Protein AF-A0A5K4EZT2-F1 (afdb_monomer)

Sequence (116 aa):
MQGLQAPSRGFCGLIKPGCSGNFHSDSFSTTSASIRQQLGNGLLKMELGEYSLTVLCELTNPNSTYEYSVRQFPSKIMPTFCTYKIQNNKVKLRLRKACGSEQWAGALAVKGLDQS

Structure (mmCIF, N/CA/C/O backbone):
data_AF-A0A5K4EZT2-F1
#
_entry.id   AF-A0A5K4EZT2-F1
#
loop_
_atom_site.group_PDB
_atom_site.id
_atom_site.type_symbol
_atom_site.label_atom_id
_atom_site.label_alt_id
_atom_site.label_comp_id
_atom_site.label_asym_id
_atom_site.label_entity_id
_atom_site.label_seq_id
_atom_site.pdbx_PDB_ins_code
_atom_site.Cartn_x
_atom_site.Cartn_y
_atom_site.Cartn_z
_atom_site.occupancy
_atom_site.B_iso_or_equiv
_atom_site.auth_seq_id
_atom_site.auth_comp_id
_atom_site.auth_asym_id
_atom_site.auth_atom_id
_atom_site.pdbx_PDB_model_num
ATOM 1 N N . MET A 1 1 ? -34.008 0.305 -6.916 1.00 38.09 1 MET A N 1
ATOM 2 C CA . MET A 1 1 ? -32.995 -0.662 -6.442 1.00 38.09 1 MET A CA 1
ATOM 3 C C . MET A 1 1 ? -32.530 -0.206 -5.067 1.00 38.09 1 MET A C 1
ATOM 5 O O . MET A 1 1 ? -31.967 0.876 -4.970 1.00 38.09 1 MET A O 1
ATOM 9 N N . GLN A 1 2 ? -32.869 -0.937 -4.003 1.00 36.47 2 GLN A N 1
ATOM 10 C CA . GLN A 1 2 ? -32.479 -0.584 -2.634 1.00 36.47 2 GLN A CA 1
ATOM 11 C C . GLN A 1 2 ? -30.993 -0.905 -2.446 1.00 36.47 2 GLN A C 1
ATOM 13 O O . GLN A 1 2 ? -30.599 -2.068 -2.455 1.00 36.47 2 GLN A O 1
ATOM 18 N N . GLY A 1 3 ? -30.161 0.133 -2.352 1.00 36.62 3 GLY A N 1
ATOM 19 C CA . GLY A 1 3 ? -28.744 -0.016 -2.037 1.00 36.62 3 GLY A CA 1
ATOM 20 C C . GLY A 1 3 ? -28.574 -0.501 -0.601 1.00 36.62 3 GLY A C 1
ATOM 21 O O . GLY A 1 3 ? -29.257 -0.016 0.299 1.00 36.62 3 GLY A O 1
ATOM 22 N N . LEU A 1 4 ? -27.670 -1.459 -0.399 1.00 31.81 4 LEU A N 1
ATOM 23 C CA . LEU A 1 4 ? -27.260 -1.970 0.908 1.00 31.81 4 LEU A CA 1
ATOM 24 C C . LEU A 1 4 ? -26.706 -0.820 1.761 1.00 31.81 4 LEU A C 1
ATOM 26 O O . LEU A 1 4 ? -25.530 -0.468 1.682 1.00 31.81 4 LEU A O 1
ATOM 30 N N . GLN A 1 5 ? -27.575 -0.201 2.554 1.00 31.14 5 GLN A N 1
ATOM 31 C CA . GLN A 1 5 ? -27.196 0.819 3.517 1.00 31.14 5 GLN A CA 1
ATOM 32 C C . GLN A 1 5 ? -26.800 0.112 4.813 1.00 31.14 5 GLN A C 1
ATOM 34 O O . GLN A 1 5 ? -27.627 -0.519 5.470 1.00 31.14 5 GLN A O 1
ATOM 39 N N . ALA A 1 6 ? -25.515 0.182 5.163 1.00 43.09 6 ALA A N 1
ATOM 40 C CA . ALA A 1 6 ? -25.029 -0.358 6.426 1.00 43.09 6 ALA A CA 1
ATOM 41 C C . ALA A 1 6 ? -25.714 0.365 7.608 1.00 43.09 6 ALA A C 1
ATOM 43 O O . ALA A 1 6 ? -25.903 1.585 7.546 1.00 43.09 6 ALA A O 1
ATOM 44 N N . PRO A 1 7 ? -26.103 -0.363 8.671 1.00 35.88 7 PRO A N 1
ATOM 45 C CA . PRO A 1 7 ? -26.959 0.154 9.731 1.00 35.88 7 PRO A CA 1
ATOM 46 C C 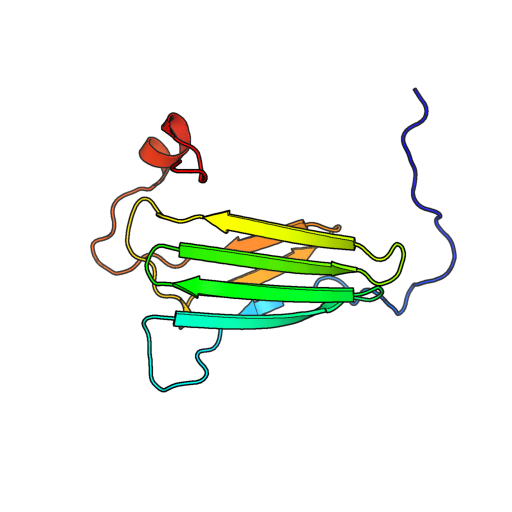. PRO A 1 7 ? -26.321 1.337 10.463 1.00 35.88 7 PRO A C 1
ATOM 48 O O . PRO A 1 7 ? -25.271 1.237 11.096 1.00 35.88 7 PRO A O 1
ATOM 51 N N . SER A 1 8 ? -27.009 2.474 10.406 1.00 43.28 8 SER A N 1
ATOM 52 C CA . SER A 1 8 ? -26.639 3.726 11.056 1.00 43.28 8 SER A CA 1
ATOM 53 C C . SER A 1 8 ? -27.064 3.744 12.528 1.00 43.28 8 SER A C 1
ATOM 55 O O . SER A 1 8 ? -27.852 4.600 12.920 1.00 43.28 8 SER A O 1
ATOM 57 N N . ARG A 1 9 ? -26.600 2.796 13.353 1.00 37.59 9 ARG A N 1
ATOM 58 C CA . ARG A 1 9 ? -26.720 2.869 14.825 1.00 37.59 9 ARG A CA 1
ATOM 59 C C . ARG A 1 9 ? -25.554 2.134 15.502 1.00 37.59 9 ARG A C 1
ATOM 61 O O . ARG A 1 9 ? -25.496 0.913 15.458 1.00 37.59 9 ARG A O 1
ATOM 68 N N . GLY A 1 10 ? -24.664 2.874 16.173 1.00 34.34 10 GLY A N 1
ATOM 69 C CA . GLY A 1 10 ? -24.054 2.380 17.419 1.00 34.34 10 GLY A CA 1
ATOM 70 C C . GLY A 1 10 ? -22.531 2.256 17.556 1.00 34.34 10 GLY A C 1
ATOM 71 O O . GLY A 1 10 ? -22.090 2.048 18.678 1.00 34.34 10 GLY A O 1
ATOM 72 N N . PHE A 1 11 ? -21.702 2.434 16.520 1.00 35.97 11 PHE A N 1
ATOM 73 C CA . PHE A 1 11 ? -20.238 2.266 16.657 1.00 35.97 11 PHE A CA 1
ATOM 74 C C . PHE A 1 11 ? -19.421 3.539 16.393 1.00 35.97 11 PHE A C 1
ATOM 76 O O . PHE A 1 11 ? -18.394 3.500 15.718 1.00 35.97 11 PHE A O 1
ATOM 83 N N . CYS A 1 12 ? -19.814 4.662 17.006 1.00 37.97 12 CYS A N 1
ATOM 84 C CA . CYS A 1 12 ? -19.018 5.904 17.025 1.00 37.97 12 CYS A CA 1
ATOM 85 C C . CYS A 1 12 ? -17.617 5.767 17.674 1.00 37.97 12 CYS A C 1
ATOM 87 O O . CYS A 1 12 ? -16.888 6.750 17.734 1.00 37.97 12 CYS A O 1
ATOM 89 N N . GLY A 1 13 ? -17.217 4.579 18.146 1.00 36.94 13 GLY A N 1
ATOM 90 C CA . GLY A 1 13 ? -15.905 4.335 18.758 1.00 36.94 13 GLY A CA 1
ATOM 91 C C . GLY A 1 13 ? -14.993 3.323 18.051 1.00 36.94 13 GLY A C 1
ATOM 92 O O . GLY A 1 13 ? -13.812 3.281 18.381 1.00 36.94 13 GLY A O 1
ATOM 93 N N . LEU A 1 14 ? -15.477 2.510 17.098 1.00 40.91 14 LEU A N 1
ATOM 94 C CA . LEU A 1 14 ? -14.667 1.399 16.549 1.00 40.91 14 LEU A CA 1
ATOM 95 C C . LEU A 1 14 ? -13.892 1.732 15.272 1.00 40.91 14 LEU A C 1
ATOM 97 O O . LEU A 1 14 ? -12.960 1.014 14.917 1.00 40.91 14 LEU A O 1
ATOM 101 N N . ILE A 1 15 ? -14.229 2.824 14.592 1.00 43.81 15 ILE A N 1
ATOM 102 C CA . ILE A 1 15 ? -13.480 3.293 13.428 1.00 43.81 15 ILE A CA 1
ATOM 103 C C . ILE A 1 15 ? -13.046 4.716 13.749 1.00 43.81 15 ILE A C 1
ATOM 105 O O . ILE A 1 15 ? -13.797 5.664 13.525 1.00 43.81 15 ILE A O 1
ATOM 109 N N . LYS A 1 16 ? -11.846 4.873 14.326 1.00 50.31 16 LYS A N 1
ATOM 110 C CA . LYS A 1 16 ? -11.208 6.194 14.447 1.00 50.31 16 LYS A CA 1
ATOM 111 C C . LYS A 1 16 ? -11.320 6.902 13.087 1.00 50.31 16 LYS A C 1
ATOM 113 O O . LYS A 1 16 ? -11.113 6.229 12.073 1.00 50.31 16 LYS A O 1
ATOM 118 N N . PRO A 1 17 ? -11.665 8.203 13.033 1.00 53.06 17 PRO A N 1
ATOM 119 C CA . PRO A 1 17 ? -11.827 8.934 11.780 1.00 53.06 17 PRO A CA 1
ATOM 120 C C . PRO A 1 17 ? -10.534 8.843 10.968 1.00 53.06 17 PRO A C 1
ATOM 122 O O . PRO A 1 17 ? -9.572 9.537 11.249 1.00 53.06 17 PRO A O 1
ATOM 125 N N . GLY A 1 18 ? -10.531 7.920 10.008 1.00 63.88 18 GLY A N 1
ATOM 126 C CA . GLY A 1 18 ? -9.424 7.517 9.150 1.00 63.88 18 GLY A CA 1
ATOM 127 C C . GLY A 1 18 ? -8.041 7.347 9.796 1.00 63.88 18 GLY A C 1
ATOM 128 O O . GLY A 1 18 ? -7.359 8.314 10.110 1.00 63.88 18 GLY A O 1
ATOM 129 N N . CYS A 1 19 ? -7.551 6.111 9.883 1.00 80.75 19 CYS A N 1
ATOM 130 C CA . CYS A 1 19 ? -6.160 5.846 10.258 1.00 80.75 19 CYS A CA 1
ATOM 131 C C . CYS A 1 19 ? -5.216 6.178 9.094 1.00 80.75 19 CYS A C 1
ATOM 133 O O . CYS A 1 19 ? -5.471 5.782 7.957 1.00 80.75 19 CYS A O 1
ATOM 135 N N . SER A 1 20 ? -4.112 6.866 9.364 1.00 88.69 20 SER A N 1
ATOM 136 C CA . SER A 1 20 ? -3.033 7.077 8.398 1.00 88.69 20 SER A CA 1
ATOM 137 C C . SER A 1 20 ? -1.682 6.942 9.072 1.00 88.69 20 SER A C 1
ATOM 139 O O . SER A 1 20 ? -1.552 7.263 10.251 1.00 88.69 20 SER A O 1
ATOM 141 N N . GLY A 1 21 ? -0.679 6.532 8.311 1.00 91.88 21 GLY A N 1
ATOM 142 C CA . GLY A 1 21 ? 0.675 6.401 8.819 1.00 91.88 21 GLY A CA 1
ATOM 143 C C . GLY A 1 21 ? 1.681 6.133 7.717 1.00 91.88 21 GLY A C 1
ATOM 144 O O . GLY A 1 21 ? 1.348 6.108 6.525 1.00 91.88 21 GLY A O 1
ATOM 145 N N . ASN A 1 22 ? 2.915 5.926 8.147 1.00 92.94 22 ASN A N 1
ATOM 146 C CA . ASN A 1 22 ? 4.028 5.609 7.274 1.00 92.94 22 ASN A CA 1
ATOM 147 C C . ASN A 1 22 ? 4.250 4.099 7.272 1.00 92.94 22 ASN A C 1
ATOM 149 O O . ASN A 1 22 ? 3.864 3.400 8.210 1.00 92.94 22 ASN A O 1
ATOM 153 N N . PHE A 1 23 ? 4.859 3.608 6.203 1.00 92.69 23 PHE A N 1
ATOM 154 C CA . PHE A 1 23 ? 5.412 2.265 6.196 1.00 92.69 23 PHE A CA 1
ATOM 155 C C . PHE A 1 23 ? 6.740 2.255 6.949 1.00 92.69 23 PHE A C 1
ATOM 157 O O . PHE A 1 23 ? 7.553 3.169 6.800 1.00 92.69 23 PHE A O 1
ATOM 164 N N . HIS A 1 24 ? 6.952 1.221 7.756 1.00 90.25 24 HIS A N 1
ATOM 165 C CA . HIS A 1 24 ? 8.155 1.068 8.565 1.00 90.25 24 HIS A CA 1
ATOM 166 C C . HIS A 1 24 ? 8.863 -0.228 8.184 1.00 90.25 24 HIS A C 1
ATOM 168 O O . HIS A 1 24 ? 8.218 -1.211 7.838 1.00 90.25 24 HIS A O 1
ATOM 174 N N . SER A 1 25 ? 10.190 -0.216 8.204 1.00 87.38 25 SER A N 1
ATOM 175 C CA . SER A 1 25 ? 10.978 -1.432 8.021 1.00 87.38 25 SER A CA 1
ATOM 176 C C . SER A 1 25 ? 11.392 -1.958 9.387 1.00 87.38 25 SER A C 1
ATOM 178 O O . SER A 1 25 ? 11.850 -1.182 10.226 1.00 87.38 25 SER A O 1
ATOM 180 N N . ASP A 1 26 ? 11.229 -3.261 9.604 1.00 77.38 26 ASP A N 1
ATOM 181 C CA . ASP A 1 26 ? 11.622 -3.925 10.854 1.00 77.38 26 ASP A CA 1
ATOM 182 C C . ASP A 1 26 ? 13.144 -4.105 10.953 1.00 77.38 26 ASP A C 1
ATOM 184 O O . ASP A 1 26 ? 13.702 -4.306 12.028 1.00 77.38 26 ASP A O 1
ATOM 188 N N . SER A 1 27 ? 13.833 -4.030 9.816 1.00 73.00 27 SER A N 1
ATOM 189 C CA . SER A 1 27 ? 15.288 -4.087 9.714 1.00 73.00 27 SER A CA 1
ATOM 190 C C . SER A 1 27 ? 15.801 -2.749 9.189 1.00 73.00 27 SER A C 1
ATOM 192 O O . SER A 1 27 ? 15.068 -2.017 8.534 1.00 73.00 27 SER A O 1
ATOM 194 N N . PHE A 1 28 ? 17.091 -2.447 9.338 1.00 73.25 28 PHE A N 1
ATOM 195 C CA . PHE A 1 28 ? 17.738 -1.313 8.644 1.00 73.25 28 PHE A CA 1
ATOM 196 C C . PHE A 1 28 ? 17.669 -1.404 7.095 1.00 73.25 28 PHE A C 1
ATOM 198 O O . PHE A 1 28 ? 18.311 -0.631 6.387 1.00 73.25 28 PHE A O 1
ATOM 205 N N . SER A 1 29 ? 16.900 -2.358 6.563 1.00 78.44 29 SER A N 1
ATOM 206 C CA . SER A 1 29 ? 16.545 -2.505 5.165 1.00 78.44 29 SER A CA 1
ATOM 207 C C . SER A 1 29 ? 15.670 -1.347 4.699 1.00 78.44 29 SER A C 1
ATOM 209 O O . SER A 1 29 ? 14.650 -1.020 5.303 1.00 78.44 29 SER A O 1
ATOM 211 N N . THR A 1 30 ? 16.041 -0.768 3.567 1.00 80.88 30 THR A N 1
ATOM 212 C CA . THR A 1 30 ? 15.233 0.212 2.835 1.00 80.88 30 THR A CA 1
ATOM 213 C C . THR A 1 30 ? 14.459 -0.421 1.677 1.00 80.88 30 THR A C 1
ATOM 215 O O . THR A 1 30 ? 13.722 0.287 0.992 1.00 80.88 30 THR A O 1
ATOM 218 N N . THR A 1 31 ? 14.614 -1.732 1.453 1.00 90.12 31 THR A N 1
ATOM 219 C CA . THR A 1 31 ? 14.050 -2.457 0.300 1.00 90.12 31 THR A CA 1
ATOM 220 C C . THR A 1 31 ? 12.661 -3.029 0.565 1.00 90.12 31 THR A C 1
ATOM 222 O O . THR A 1 31 ? 11.947 -3.382 -0.375 1.00 90.12 31 THR A O 1
ATOM 225 N N . SER A 1 32 ? 12.259 -3.097 1.831 1.00 93.50 32 SER A N 1
ATOM 226 C CA . SER A 1 32 ? 10.927 -3.512 2.245 1.00 93.50 32 SER A CA 1
ATOM 227 C C . SER A 1 32 ? 10.430 -2.657 3.401 1.00 93.50 32 SER A C 1
ATOM 229 O O . SER A 1 32 ? 11.212 -2.059 4.141 1.00 93.50 32 SER A O 1
ATOM 231 N N . ALA A 1 33 ? 9.114 -2.546 3.523 1.00 94.94 33 ALA A N 1
ATOM 232 C CA . ALA A 1 33 ? 8.474 -1.916 4.663 1.00 94.94 33 ALA A CA 1
ATOM 233 C C . ALA A 1 33 ? 7.056 -2.463 4.820 1.00 94.94 33 ALA A C 1
ATOM 235 O O . ALA A 1 33 ? 6.383 -2.752 3.832 1.00 94.94 33 ALA A O 1
ATOM 236 N N . SER A 1 34 ? 6.580 -2.574 6.051 1.00 94.69 34 SER A N 1
ATOM 237 C CA . SER A 1 34 ? 5.269 -3.120 6.360 1.00 94.69 34 SER A CA 1
ATOM 238 C C . SER A 1 34 ? 4.487 -2.203 7.297 1.00 94.69 34 SER A C 1
ATOM 240 O O . SER A 1 34 ? 5.021 -1.276 7.916 1.00 94.69 34 SER A O 1
ATOM 242 N N . ILE A 1 35 ? 3.179 -2.434 7.356 1.00 93.50 35 ILE A N 1
ATOM 243 C CA . ILE A 1 35 ? 2.297 -1.878 8.378 1.00 93.50 35 ILE A CA 1
ATOM 244 C C . ILE A 1 35 ? 1.333 -2.954 8.847 1.00 93.50 35 ILE A C 1
ATOM 246 O O . ILE A 1 35 ? 0.904 -3.829 8.090 1.00 93.50 35 ILE A O 1
ATOM 250 N N . ARG A 1 36 ? 0.914 -2.809 10.100 1.00 92.75 36 ARG A N 1
ATOM 251 C CA . ARG A 1 36 ? -0.154 -3.590 10.705 1.00 92.75 36 ARG A CA 1
ATOM 252 C C . ARG A 1 36 ? -1.142 -2.634 11.359 1.00 92.75 36 ARG A C 1
ATOM 254 O O . ARG A 1 36 ? -0.795 -1.935 12.304 1.00 92.75 36 ARG A O 1
ATOM 261 N N . GLN A 1 37 ? -2.372 -2.606 10.860 1.00 90.56 37 GLN A N 1
ATOM 262 C CA . GLN A 1 37 ? -3.421 -1.716 11.340 1.00 90.56 37 GLN A CA 1
ATOM 263 C C . GLN A 1 37 ? -4.610 -2.517 11.860 1.00 90.56 37 GLN A C 1
ATOM 265 O O . GLN A 1 37 ? -5.280 -3.226 11.111 1.00 90.56 37 GLN A O 1
ATOM 270 N N . GLN A 1 38 ? -4.905 -2.352 13.149 1.00 89.56 38 GLN A N 1
ATOM 271 C CA . GLN A 1 38 ? -6.104 -2.914 13.755 1.00 89.56 38 GLN A CA 1
ATOM 272 C C . GLN A 1 38 ? -7.345 -2.211 13.195 1.00 89.56 38 GLN A C 1
ATOM 274 O O . GLN A 1 38 ? -7.423 -0.978 13.204 1.00 89.56 38 GLN A O 1
ATOM 279 N N . LEU A 1 39 ? -8.304 -2.998 12.719 1.00 86.38 39 LEU A N 1
ATOM 280 C CA . LEU A 1 39 ? -9.628 -2.546 12.309 1.00 86.38 39 LEU A CA 1
ATOM 281 C C . LEU A 1 39 ? -10.638 -2.872 13.416 1.00 86.38 39 LEU A C 1
ATOM 283 O O . LEU A 1 39 ? -10.407 -3.757 14.241 1.00 86.38 39 LEU A O 1
ATOM 287 N N . GLY A 1 40 ? -11.786 -2.193 13.417 1.00 85.00 40 GLY A N 1
ATOM 288 C CA . GLY A 1 40 ? -12.851 -2.456 14.394 1.00 85.00 40 GLY A CA 1
ATOM 289 C C . GLY A 1 40 ? -13.392 -3.893 14.355 1.00 85.00 40 GLY A C 1
ATOM 290 O O . GLY A 1 40 ? -13.906 -4.376 15.357 1.00 85.00 40 GLY A O 1
ATOM 291 N N . ASN A 1 41 ? -13.251 -4.583 13.221 1.00 88.19 41 ASN A N 1
ATOM 292 C CA . ASN A 1 41 ? -13.719 -5.951 12.988 1.00 88.19 41 ASN A CA 1
ATOM 293 C C . ASN A 1 41 ? -12.631 -6.864 12.394 1.00 88.19 41 ASN A C 1
ATOM 295 O O . ASN A 1 41 ? -12.961 -7.820 11.693 1.00 88.19 41 ASN A O 1
ATOM 299 N N . GLY A 1 42 ? -11.348 -6.555 12.600 1.00 90.88 42 GLY A N 1
ATOM 300 C CA . GLY A 1 42 ? -10.289 -7.318 11.952 1.00 90.88 42 GLY A CA 1
ATOM 301 C C . GLY A 1 42 ? -8.912 -6.674 11.981 1.00 90.88 42 GLY A C 1
ATOM 302 O O . GLY A 1 42 ? -8.602 -5.830 12.823 1.00 90.88 42 GLY A O 1
ATOM 303 N N . LEU A 1 43 ? -8.087 -7.073 11.024 1.00 92.44 43 LEU A N 1
ATOM 304 C CA . LEU A 1 43 ? -6.700 -6.675 10.901 1.00 92.44 43 LEU A CA 1
ATOM 305 C C . LEU A 1 43 ? -6.344 -6.445 9.437 1.00 92.44 43 LEU A C 1
ATOM 307 O O . LEU A 1 43 ? -6.579 -7.302 8.594 1.00 92.44 43 LEU A O 1
ATOM 311 N N . LEU A 1 44 ? -5.721 -5.306 9.155 1.00 93.25 44 LEU A N 1
ATOM 312 C CA . LEU A 1 44 ? -5.105 -5.028 7.867 1.00 93.25 44 LEU A CA 1
ATOM 313 C C . LEU A 1 44 ? -3.587 -5.120 8.010 1.00 93.25 44 LEU A C 1
ATOM 315 O O . LEU A 1 44 ? -2.996 -4.434 8.846 1.00 93.25 44 LEU A O 1
ATOM 319 N N . LYS A 1 45 ? -2.950 -5.925 7.169 1.00 94.88 45 LYS A N 1
ATOM 320 C CA . LYS A 1 45 ? -1.501 -5.963 6.988 1.00 94.88 45 LYS A CA 1
ATOM 321 C C . LYS A 1 45 ? -1.187 -5.538 5.566 1.00 94.88 45 LYS A C 1
ATOM 323 O O . LYS A 1 45 ? -1.882 -5.933 4.632 1.00 94.88 45 LYS A O 1
ATOM 328 N N . MET A 1 46 ? -0.155 -4.726 5.404 1.00 95.31 46 MET A N 1
ATOM 329 C CA . MET A 1 46 ? 0.370 -4.408 4.084 1.00 95.31 46 MET A CA 1
ATOM 330 C C . MET A 1 46 ? 1.878 -4.487 4.111 1.00 95.31 46 MET A C 1
ATOM 332 O O . MET A 1 46 ? 2.501 -4.007 5.055 1.00 95.31 46 MET A O 1
ATOM 336 N N . GLU A 1 47 ? 2.443 -5.045 3.057 1.00 95.56 47 GLU A N 1
ATOM 337 C CA . GLU A 1 47 ? 3.876 -5.159 2.855 1.00 95.56 47 GLU A CA 1
ATOM 338 C C . GLU A 1 47 ? 4.222 -4.573 1.494 1.00 95.56 47 GLU A C 1
ATOM 340 O O . GLU A 1 47 ? 3.603 -4.898 0.484 1.00 95.56 47 GLU A O 1
ATOM 345 N N . LEU A 1 48 ? 5.190 -3.668 1.483 1.00 95.38 48 LEU A N 1
ATOM 346 C CA . LEU A 1 48 ? 5.754 -3.076 0.286 1.00 95.38 48 LEU A CA 1
ATOM 347 C C . LEU A 1 48 ? 7.158 -3.619 0.086 1.00 95.38 48 LEU A C 1
ATOM 349 O O . LEU A 1 48 ? 8.001 -3.495 0.972 1.00 95.38 48 LEU A O 1
ATOM 353 N N . GLY A 1 49 ? 7.411 -4.132 -1.111 1.00 94.88 49 GLY A N 1
ATOM 354 C CA . GLY A 1 49 ? 8.749 -4.262 -1.662 1.00 94.88 49 GLY A CA 1
ATOM 355 C C . GLY A 1 49 ? 9.054 -3.105 -2.610 1.00 94.88 49 GLY A C 1
ATOM 356 O O . GLY A 1 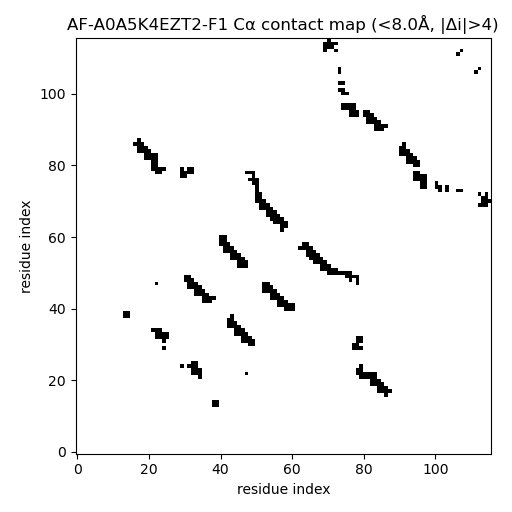49 ? 8.197 -2.285 -2.941 1.00 94.88 49 GLY A O 1
ATOM 357 N N . GLU A 1 50 ? 10.283 -3.056 -3.112 1.00 93.56 50 GLU A N 1
ATOM 358 C CA . GLU A 1 50 ? 10.712 -2.045 -4.087 1.00 93.56 50 GLU A CA 1
ATOM 359 C C . GLU A 1 50 ? 9.879 -2.037 -5.380 1.00 93.56 50 GLU A C 1
ATOM 361 O O . GLU A 1 50 ? 9.799 -1.009 -6.049 1.00 93.56 50 GLU A O 1
ATOM 366 N N . TYR A 1 51 ? 9.241 -3.158 -5.720 1.00 92.62 51 TYR A N 1
ATOM 367 C CA . TYR A 1 51 ? 8.417 -3.320 -6.921 1.00 92.62 51 TYR A CA 1
ATOM 368 C C . TYR A 1 51 ? 7.074 -3.995 -6.646 1.00 92.62 51 TYR A C 1
ATOM 370 O O . TYR A 1 51 ? 6.338 -4.267 -7.586 1.00 92.62 51 TYR A O 1
ATOM 378 N N . SER A 1 52 ? 6.740 -4.277 -5.392 1.00 93.94 52 SER A N 1
ATOM 379 C CA . SER A 1 52 ? 5.588 -5.108 -5.064 1.00 93.94 52 SER A CA 1
ATOM 380 C C . SER A 1 52 ? 4.795 -4.555 -3.892 1.00 93.94 52 SER A C 1
ATOM 382 O O . SER A 1 52 ? 5.290 -3.776 -3.076 1.00 93.94 52 SER A O 1
ATOM 384 N N . LEU A 1 53 ? 3.540 -4.978 -3.821 1.00 94.44 53 LEU A N 1
ATOM 385 C CA . LEU A 1 53 ? 2.646 -4.742 -2.701 1.00 94.44 53 LEU A CA 1
ATOM 386 C C . LEU A 1 53 ? 1.894 -6.029 -2.415 1.00 94.44 53 LEU A C 1
ATOM 388 O O . LEU A 1 53 ? 1.313 -6.595 -3.331 1.00 94.44 53 LEU A O 1
ATOM 392 N N . THR A 1 54 ? 1.818 -6.400 -1.147 1.00 94.94 54 THR A N 1
ATOM 393 C CA . THR A 1 54 ? 0.910 -7.428 -0.646 1.00 94.94 54 THR A CA 1
ATOM 394 C C . THR A 1 54 ? -0.003 -6.790 0.389 1.00 94.94 54 THR A C 1
ATOM 396 O O . THR A 1 54 ? 0.454 -6.079 1.283 1.00 94.94 54 THR A O 1
ATOM 399 N N . VAL A 1 55 ? -1.304 -7.023 0.271 1.00 94.38 55 VAL A N 1
ATOM 400 C CA . VAL A 1 55 ? -2.335 -6.562 1.199 1.00 94.38 55 VAL A CA 1
ATOM 401 C C . VAL A 1 55 ? -3.082 -7.780 1.706 1.00 94.38 55 VAL A C 1
ATOM 403 O O . VAL A 1 55 ? -3.639 -8.533 0.916 1.00 94.38 55 VAL A O 1
ATOM 406 N N . LEU A 1 56 ? -3.141 -7.931 3.024 1.00 95.25 56 LEU A N 1
ATOM 407 C CA . LEU A 1 56 ? -3.925 -8.957 3.696 1.00 95.25 56 LEU A CA 1
ATOM 408 C C . LEU A 1 56 ? -4.920 -8.286 4.642 1.00 95.25 56 LEU A C 1
ATOM 410 O O . LEU A 1 56 ? -4.530 -7.502 5.507 1.00 95.25 56 LEU A O 1
ATOM 414 N N . CYS A 1 57 ? -6.201 -8.596 4.496 1.00 93.69 57 CYS A N 1
ATOM 415 C CA . CYS A 1 57 ? -7.265 -8.112 5.366 1.00 93.69 57 CYS A CA 1
ATOM 416 C C . CYS A 1 57 ? -8.000 -9.303 5.981 1.00 93.69 57 CYS A C 1
ATOM 418 O O . CYS A 1 57 ? -8.702 -10.030 5.284 1.00 93.69 57 CYS A O 1
ATOM 420 N N . GLU A 1 58 ? -7.835 -9.492 7.284 1.00 93.81 58 GLU A N 1
ATOM 421 C CA . GLU A 1 58 ? -8.451 -10.565 8.065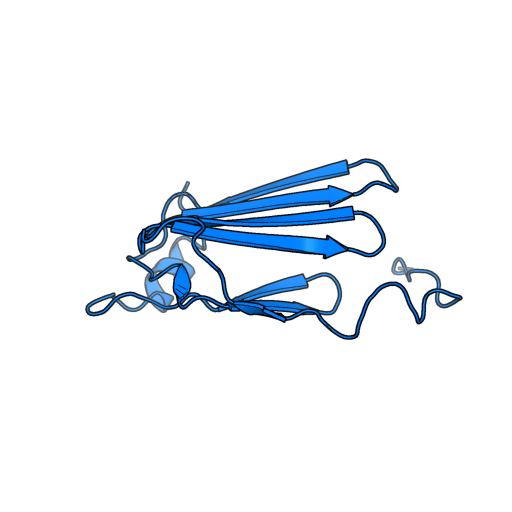 1.00 93.81 58 GLU A CA 1
ATOM 422 C C . GLU A 1 58 ? -9.620 -9.971 8.856 1.00 93.81 58 GLU A C 1
ATOM 424 O O . GLU A 1 58 ? -9.408 -9.191 9.783 1.00 93.81 58 GLU A O 1
ATOM 429 N N . LEU A 1 59 ? -10.856 -10.303 8.491 1.00 93.12 59 LEU A N 1
ATOM 430 C CA . LEU A 1 59 ? -12.068 -9.883 9.194 1.00 93.12 59 LEU A CA 1
ATOM 431 C C . LEU A 1 59 ? -12.559 -11.005 10.105 1.00 93.12 59 LEU A C 1
ATOM 433 O O . LEU A 1 59 ? -12.491 -12.170 9.736 1.00 93.12 59 LEU A O 1
ATOM 437 N N . THR A 1 60 ? -13.077 -10.661 11.284 1.00 90.69 60 THR A N 1
ATOM 438 C CA . THR A 1 60 ? -13.57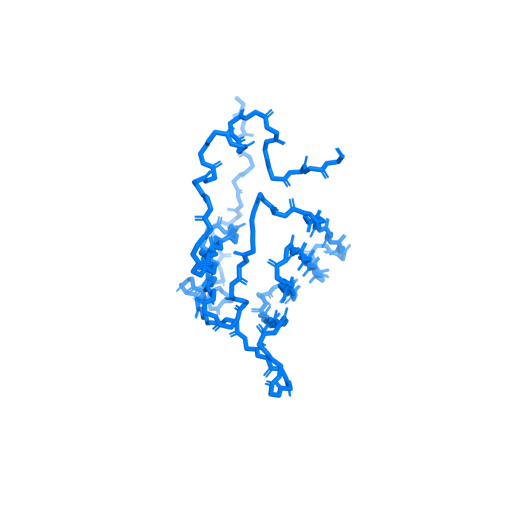8 -11.631 12.273 1.00 90.69 60 THR A CA 1
ATOM 439 C C . THR A 1 60 ? -15.101 -11.766 12.278 1.00 90.69 60 THR A C 1
ATOM 441 O O . THR A 1 60 ? -15.626 -12.703 12.877 1.00 90.69 60 THR A O 1
ATOM 444 N N . ASN A 1 61 ? -15.828 -10.861 11.612 1.00 85.88 61 ASN A N 1
ATOM 445 C CA . ASN A 1 61 ? -17.289 -10.905 11.511 1.00 85.88 61 ASN A CA 1
ATOM 446 C C . ASN A 1 61 ? -17.806 -10.256 10.199 1.00 85.88 61 ASN A C 1
ATOM 448 O O . ASN A 1 61 ? -17.899 -9.024 10.141 1.00 85.88 61 ASN A O 1
ATOM 452 N N . PRO A 1 62 ? -18.142 -11.046 9.155 1.00 87.56 62 PRO A N 1
ATOM 453 C CA . PRO A 1 62 ? -17.926 -12.494 9.061 1.00 87.56 62 PRO A CA 1
ATOM 454 C C . PRO A 1 62 ? -16.431 -12.833 9.055 1.00 87.56 62 PRO A C 1
ATOM 456 O O . PRO A 1 62 ? -15.605 -11.985 8.712 1.00 87.56 62 PRO A O 1
ATOM 459 N N . ASN A 1 63 ? -16.084 -14.066 9.436 1.00 92.44 63 ASN A N 1
ATOM 460 C CA . ASN A 1 63 ? -14.708 -14.533 9.313 1.00 92.44 63 ASN A CA 1
ATOM 461 C C . ASN A 1 63 ? -14.346 -14.620 7.826 1.00 92.44 63 ASN A C 1
ATOM 463 O O . ASN A 1 63 ? -14.947 -15.396 7.080 1.00 92.44 63 ASN A O 1
ATOM 467 N N . SER A 1 64 ? -13.443 -13.766 7.363 1.00 93.44 64 SER A N 1
ATOM 468 C CA . SER A 1 64 ? -13.069 -13.688 5.953 1.00 93.44 64 SER A CA 1
ATOM 469 C C . SER A 1 64 ? -11.676 -13.109 5.814 1.00 93.44 64 SER A C 1
ATOM 471 O O . SER A 1 64 ? -11.377 -12.067 6.393 1.00 93.44 64 SER A O 1
ATOM 473 N N . THR A 1 65 ? -10.859 -13.746 4.986 1.00 94.44 65 THR A N 1
ATOM 474 C CA . THR A 1 65 ? -9.522 -13.265 4.653 1.00 94.44 65 THR A CA 1
ATOM 475 C C . THR A 1 65 ? -9.500 -12.835 3.198 1.00 94.44 65 THR A C 1
ATOM 477 O O . THR A 1 65 ? -9.845 -13.611 2.310 1.00 94.44 65 THR A O 1
ATOM 480 N N . TYR A 1 66 ? -9.098 -11.592 2.964 1.00 93.19 66 TYR A N 1
ATOM 481 C CA . TYR A 1 66 ? -8.918 -11.022 1.637 1.00 93.19 66 TYR A CA 1
ATOM 482 C C . TYR A 1 66 ? -7.439 -10.776 1.402 1.00 93.19 66 TYR A C 1
ATOM 484 O O . TYR A 1 66 ? -6.772 -10.170 2.241 1.00 93.19 66 TYR A O 1
ATOM 492 N N . GLU A 1 67 ? -6.953 -11.200 0.245 1.00 94.06 67 GLU A N 1
ATOM 493 C CA . GLU A 1 67 ? -5.583 -10.970 -0.188 1.00 94.06 67 GLU A CA 1
ATOM 494 C C . GLU A 1 67 ? -5.585 -10.238 -1.529 1.00 94.06 67 GLU A C 1
ATOM 496 O O . GLU A 1 67 ? -6.402 -10.519 -2.407 1.00 94.06 67 GLU A O 1
ATOM 501 N N . TYR A 1 68 ? -4.682 -9.274 -1.674 1.00 91.19 68 TYR A N 1
ATOM 502 C CA . TYR A 1 68 ? -4.438 -8.574 -2.926 1.00 91.19 68 TYR A CA 1
ATOM 503 C C . TYR A 1 68 ? -2.945 -8.314 -3.081 1.00 91.19 68 TYR A C 1
ATOM 505 O O . TYR A 1 68 ? -2.322 -7.768 -2.170 1.00 91.19 68 TYR A O 1
ATOM 513 N N . SER A 1 69 ? -2.390 -8.661 -4.240 1.00 91.94 69 SER A N 1
ATOM 514 C CA . SER A 1 69 ? -0.950 -8.587 -4.469 1.00 91.94 69 SER A CA 1
ATOM 515 C C . SER A 1 69 ? -0.632 -7.995 -5.835 1.00 91.94 69 SER A C 1
ATOM 517 O O . SER A 1 69 ? -1.054 -8.520 -6.860 1.00 91.94 69 SER A O 1
ATOM 519 N N . VAL A 1 70 ? 0.179 -6.940 -5.846 1.00 91.19 70 VAL A N 1
ATOM 520 C CA . VAL A 1 70 ? 0.812 -6.384 -7.044 1.00 91.19 70 VAL A CA 1
ATOM 521 C C . VAL A 1 70 ? 2.234 -6.914 -7.099 1.00 91.19 70 VAL A C 1
ATOM 523 O O . VAL A 1 70 ? 3.041 -6.624 -6.216 1.00 91.19 70 VAL A O 1
ATOM 526 N N . ARG A 1 71 ? 2.556 -7.693 -8.134 1.00 88.62 71 ARG A N 1
ATOM 527 C CA . ARG A 1 71 ? 3.881 -8.320 -8.267 1.00 88.62 71 ARG A CA 1
ATOM 528 C C . ARG A 1 71 ? 4.945 -7.372 -8.808 1.00 88.62 71 ARG A C 1
ATOM 530 O O . ARG A 1 71 ? 6.100 -7.493 -8.417 1.00 88.62 71 ARG A O 1
ATOM 537 N N . GLN A 1 72 ? 4.554 -6.461 -9.698 1.00 90.25 72 GLN A N 1
ATOM 538 C CA . GLN A 1 72 ? 5.489 -5.600 -10.411 1.00 90.25 72 GLN A CA 1
ATOM 539 C C . GLN A 1 72 ? 4.888 -4.214 -10.665 1.00 90.25 72 GLN A C 1
ATOM 541 O O . GLN A 1 72 ? 4.052 -4.013 -11.546 1.00 90.25 72 GLN A O 1
ATOM 546 N N . PHE A 1 73 ? 5.356 -3.225 -9.912 1.00 90.94 73 PHE A N 1
ATOM 547 C CA . PHE A 1 73 ? 5.125 -1.823 -10.210 1.00 90.94 73 PHE A CA 1
ATOM 548 C C . PHE A 1 73 ? 5.863 -1.414 -11.491 1.00 90.94 73 PHE A C 1
ATOM 550 O O . PHE A 1 73 ? 6.924 -1.970 -11.799 1.00 90.94 73 PHE A O 1
ATOM 557 N N . PRO A 1 74 ? 5.371 -0.380 -12.203 1.00 89.56 74 PRO A N 1
ATOM 558 C CA . PRO A 1 74 ? 6.042 0.132 -13.396 1.00 89.56 74 PRO A CA 1
ATOM 559 C C . PRO A 1 74 ? 7.489 0.581 -13.154 1.00 89.56 74 PRO A C 1
ATOM 561 O O . PRO A 1 74 ? 8.300 0.561 -14.072 1.00 89.56 74 PRO A O 1
ATOM 564 N N . SER A 1 75 ? 7.820 1.008 -11.933 1.00 90.88 75 SER A N 1
ATOM 565 C CA . SER A 1 75 ? 9.189 1.331 -11.544 1.00 90.88 75 SER A CA 1
ATOM 566 C C . SER A 1 75 ? 9.402 1.130 -10.046 1.00 90.88 75 SER A C 1
ATOM 568 O O . SER A 1 75 ? 8.452 0.946 -9.284 1.00 90.88 75 SER A O 1
ATOM 570 N N . LYS A 1 76 ? 10.664 1.243 -9.631 1.00 92.56 76 LYS A N 1
ATOM 571 C CA . LYS A 1 76 ? 11.088 1.127 -8.240 1.00 92.56 76 LYS A CA 1
ATOM 572 C C . LYS A 1 76 ? 10.440 2.186 -7.342 1.00 92.56 76 LYS A C 1
ATOM 574 O O . LYS A 1 76 ? 10.409 3.373 -7.680 1.00 92.56 76 LYS A O 1
ATOM 579 N N . ILE A 1 77 ? 9.987 1.779 -6.165 1.00 93.88 77 ILE A N 1
ATOM 580 C CA . ILE A 1 77 ? 9.546 2.661 -5.080 1.00 93.88 77 ILE A CA 1
ATOM 581 C C . ILE A 1 77 ? 10.538 2.632 -3.913 1.00 93.88 77 ILE A C 1
ATOM 583 O O . ILE A 1 77 ? 11.473 1.838 -3.888 1.00 93.88 77 ILE A O 1
ATOM 587 N N . MET A 1 78 ? 10.334 3.526 -2.948 1.00 94.69 78 MET A N 1
ATOM 588 C CA . MET A 1 78 ? 11.038 3.573 -1.670 1.00 94.69 78 MET A CA 1
ATOM 589 C C . MET A 1 78 ? 10.037 3.211 -0.561 1.00 94.69 78 MET A C 1
ATOM 591 O O . MET A 1 78 ? 9.310 4.099 -0.098 1.00 94.69 78 MET A O 1
ATOM 595 N N . PRO A 1 79 ? 9.947 1.928 -0.162 1.00 94.88 79 PRO A N 1
ATOM 596 C CA . PRO A 1 79 ? 8.913 1.426 0.745 1.00 94.88 79 PRO A CA 1
ATOM 597 C C . PRO A 1 79 ? 8.747 2.244 2.029 1.00 94.88 79 PRO A C 1
ATOM 599 O O . PRO A 1 79 ? 7.637 2.662 2.341 1.00 94.88 79 PRO A O 1
ATOM 602 N N . THR A 1 80 ? 9.840 2.585 2.714 1.00 93.38 80 THR A N 1
ATOM 603 C CA . THR A 1 80 ? 9.830 3.334 3.990 1.00 93.38 80 THR A CA 1
ATOM 604 C C . THR A 1 80 ? 9.365 4.791 3.877 1.00 93.38 80 THR A C 1
ATOM 606 O O . THR A 1 80 ? 9.050 5.428 4.880 1.00 93.38 80 THR A O 1
ATOM 609 N N . PHE A 1 81 ? 9.293 5.338 2.661 1.00 93.25 81 PHE A N 1
ATOM 610 C CA . PHE A 1 81 ? 8.786 6.689 2.391 1.00 93.25 81 PHE A CA 1
ATOM 611 C C . PHE A 1 81 ? 7.346 6.685 1.866 1.00 93.25 81 PHE A C 1
ATOM 613 O O . PHE A 1 81 ? 6.799 7.741 1.531 1.00 93.25 81 PHE A O 1
ATOM 620 N N . CYS A 1 82 ? 6.736 5.507 1.745 1.00 94.50 82 CYS A N 1
ATOM 621 C CA . CYS A 1 82 ? 5.341 5.374 1.364 1.00 94.50 82 CYS A CA 1
ATOM 622 C C . CYS A 1 82 ? 4.434 5.628 2.569 1.00 94.50 82 CYS A C 1
ATOM 624 O O . CYS A 1 82 ? 4.810 5.419 3.725 1.00 94.50 82 CYS A O 1
ATOM 626 N N . THR A 1 83 ? 3.208 6.063 2.295 1.00 95.06 83 THR A N 1
ATOM 627 C CA . THR A 1 83 ? 2.201 6.288 3.335 1.00 95.06 83 THR A CA 1
ATOM 628 C C . THR A 1 83 ? 0.879 5.644 2.969 1.00 95.06 83 THR A C 1
ATOM 630 O O . THR A 1 83 ? 0.590 5.381 1.797 1.00 95.06 83 THR A O 1
ATOM 633 N N . TYR A 1 84 ? 0.060 5.391 3.982 1.00 93.31 84 TYR A N 1
ATOM 634 C CA . TYR A 1 84 ? -1.286 4.872 3.810 1.00 93.31 84 TYR A CA 1
ATOM 635 C C . TYR A 1 84 ? -2.310 5.755 4.514 1.00 93.31 84 TYR A C 1
ATOM 637 O O . TYR A 1 84 ? -2.014 6.450 5.488 1.00 93.31 84 TYR A O 1
ATOM 645 N N . LYS A 1 85 ? -3.546 5.696 4.024 1.00 92.44 85 LYS A N 1
ATOM 646 C CA . LYS A 1 85 ? -4.726 6.252 4.676 1.00 92.44 85 LYS A CA 1
ATOM 647 C C . LYS A 1 85 ? -5.903 5.312 4.479 1.00 92.44 85 LYS A C 1
ATOM 649 O O . LYS A 1 85 ? -6.252 4.985 3.350 1.00 92.44 85 LYS A O 1
ATOM 654 N N . ILE A 1 86 ? -6.548 4.923 5.565 1.00 88.50 86 ILE A N 1
ATOM 655 C CA . ILE A 1 86 ? -7.794 4.165 5.558 1.00 88.50 86 ILE A CA 1
ATOM 656 C C . ILE A 1 86 ? -8.923 5.167 5.738 1.00 88.50 86 ILE A C 1
ATOM 658 O O . ILE A 1 86 ? -8.961 5.883 6.730 1.00 88.50 86 ILE A O 1
ATOM 662 N N . GLN A 1 87 ? -9.830 5.271 4.776 1.00 86.38 87 GLN A N 1
ATOM 663 C CA . GLN A 1 87 ? -10.972 6.176 4.863 1.00 86.38 87 GLN A CA 1
ATOM 664 C C . GLN A 1 87 ? -12.146 5.596 4.084 1.00 86.38 87 GLN A C 1
ATOM 666 O O . GLN A 1 87 ? -11.968 5.159 2.949 1.00 86.38 87 GLN A O 1
ATOM 671 N N . ASN A 1 88 ? -13.350 5.641 4.662 1.00 84.19 88 ASN A N 1
ATOM 672 C CA . ASN A 1 88 ? -14.586 5.169 4.024 1.00 84.19 88 ASN A CA 1
ATOM 673 C C . ASN A 1 88 ? -14.446 3.738 3.476 1.00 84.19 88 ASN A C 1
ATOM 675 O O . ASN A 1 88 ? -14.753 3.486 2.312 1.00 84.19 88 ASN A O 1
ATOM 679 N N . ASN A 1 89 ? -13.913 2.826 4.296 1.00 79.88 89 ASN A N 1
ATOM 680 C CA . ASN A 1 89 ? -13.658 1.423 3.939 1.00 79.88 89 ASN A CA 1
ATOM 681 C C . ASN A 1 89 ? -12.708 1.225 2.744 1.00 79.88 89 ASN A C 1
ATOM 683 O O . ASN A 1 89 ? -12.697 0.163 2.130 1.00 79.88 89 ASN A O 1
ATOM 687 N N . LYS A 1 90 ? -11.903 2.237 2.402 1.00 86.81 90 LYS A N 1
ATOM 688 C CA . LYS A 1 90 ? -10.887 2.158 1.350 1.00 86.81 90 LYS A CA 1
ATOM 689 C C . LYS A 1 90 ? -9.507 2.402 1.925 1.00 86.81 90 LYS A C 1
ATOM 691 O O . LYS A 1 90 ? -9.303 3.355 2.678 1.00 86.81 90 LYS A O 1
ATOM 696 N N . VAL A 1 91 ? -8.556 1.585 1.496 1.00 89.06 91 VAL A N 1
ATOM 697 C CA . VAL A 1 91 ? -7.134 1.828 1.707 1.00 89.06 91 VAL A CA 1
ATOM 698 C C . VAL A 1 91 ? -6.619 2.660 0.540 1.00 89.06 91 VAL A C 1
ATOM 700 O O . VAL A 1 91 ? -6.746 2.278 -0.620 1.00 89.06 91 VAL A O 1
ATOM 703 N N . LYS A 1 92 ? -6.056 3.824 0.845 1.00 91.44 92 LYS A N 1
ATOM 704 C CA . LYS A 1 92 ? -5.373 4.691 -0.111 1.00 91.44 92 LYS A CA 1
ATOM 705 C C . LYS A 1 92 ? -3.885 4.643 0.187 1.00 91.44 92 LYS A C 1
ATOM 707 O O . LYS A 1 92 ? -3.471 5.028 1.278 1.00 91.44 92 LYS A O 1
ATOM 712 N N . LEU A 1 93 ? -3.100 4.197 -0.784 1.00 93.12 93 LEU A N 1
ATOM 713 C CA . LEU A 1 93 ? -1.645 4.175 -0.704 1.00 93.12 93 LEU A CA 1
ATOM 714 C C . LEU A 1 93 ? -1.062 5.351 -1.477 1.00 93.12 93 LEU A C 1
ATOM 716 O O . LEU A 1 93 ? -1.479 5.641 -2.598 1.00 93.12 93 LEU A O 1
ATOM 720 N N . ARG A 1 94 ? -0.071 6.012 -0.885 1.00 93.81 94 ARG A N 1
ATOM 721 C CA . ARG A 1 94 ? 0.787 6.968 -1.575 1.00 93.81 94 ARG A CA 1
ATOM 722 C C . ARG A 1 94 ? 2.164 6.344 -1.710 1.00 93.81 94 ARG A C 1
ATOM 724 O O . ARG A 1 94 ? 2.951 6.340 -0.766 1.00 93.81 94 ARG A O 1
ATOM 731 N N . LEU A 1 95 ? 2.436 5.828 -2.901 1.00 93.69 95 LEU A N 1
ATOM 732 C CA . LEU A 1 95 ? 3.709 5.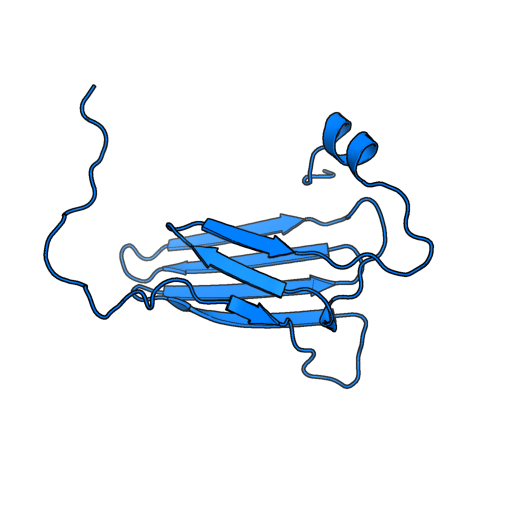201 -3.220 1.00 93.69 95 LEU A CA 1
ATOM 733 C C . LEU A 1 95 ? 4.738 6.268 -3.596 1.00 93.69 95 LEU A C 1
ATOM 735 O O . LEU A 1 95 ? 4.488 7.130 -4.445 1.00 93.69 95 LEU A O 1
ATOM 739 N N . ARG A 1 96 ? 5.901 6.228 -2.948 1.00 93.62 96 ARG A N 1
ATOM 740 C CA . ARG A 1 96 ? 7.009 7.133 -3.239 1.00 93.62 96 ARG A CA 1
ATOM 741 C C . ARG A 1 96 ? 7.957 6.458 -4.220 1.00 93.62 96 ARG A C 1
ATOM 743 O O . ARG A 1 96 ? 8.676 5.546 -3.844 1.00 93.62 96 ARG A O 1
ATOM 750 N N . LYS A 1 97 ? 7.983 6.928 -5.466 1.00 92.06 97 LYS A N 1
ATOM 751 C CA . LYS A 1 97 ? 8.938 6.457 -6.479 1.00 92.06 97 LYS A CA 1
ATOM 752 C C . LYS A 1 97 ? 10.388 6.712 -6.052 1.00 92.06 97 LYS A C 1
ATOM 754 O O . LYS A 1 97 ? 10.665 7.754 -5.453 1.00 92.06 97 LYS A O 1
ATOM 759 N N . ALA A 1 98 ? 11.294 5.805 -6.405 1.00 92.25 98 ALA A N 1
ATOM 760 C CA . ALA A 1 98 ? 12.730 6.021 -6.269 1.00 92.25 98 ALA A CA 1
ATOM 761 C C . ALA A 1 98 ? 13.229 7.097 -7.249 1.00 92.25 98 ALA A C 1
ATOM 763 O O . ALA A 1 98 ? 12.567 7.413 -8.243 1.00 92.25 98 ALA A O 1
ATOM 764 N N . CYS A 1 99 ? 14.399 7.676 -6.972 1.00 88.81 99 CYS A N 1
ATOM 765 C CA . CYS A 1 99 ? 15.025 8.627 -7.891 1.00 88.81 99 CYS A CA 1
ATOM 766 C C . CYS A 1 99 ? 15.262 7.972 -9.267 1.00 88.81 99 CYS A C 1
ATOM 768 O O . CYS A 1 99 ? 15.579 6.787 -9.335 1.00 88.81 99 CYS A O 1
ATOM 770 N N . GLY A 1 100 ? 15.061 8.724 -10.353 1.00 87.69 100 GLY A N 1
ATOM 771 C CA . GLY A 1 100 ? 15.185 8.212 -11.727 1.00 87.69 100 GLY A CA 1
ATOM 772 C C . GLY A 1 100 ? 14.008 7.359 -12.219 1.00 87.69 100 GLY A C 1
ATOM 773 O O . GLY A 1 100 ? 14.066 6.812 -13.310 1.00 87.69 100 GLY A O 1
ATOM 774 N N . SER A 1 101 ? 12.931 7.229 -11.441 1.00 85.56 101 SER A N 1
ATOM 775 C CA . SER A 1 101 ? 11.756 6.453 -11.848 1.00 85.56 101 SER A CA 1
ATOM 776 C C . SER A 1 101 ? 10.844 7.178 -12.838 1.00 85.56 101 SER A C 1
ATOM 778 O O . SER A 1 101 ? 10.342 8.275 -12.549 1.00 85.56 101 SER A O 1
ATOM 780 N N . GLU A 1 102 ? 10.502 6.476 -13.916 1.00 82.31 102 GLU A N 1
ATOM 781 C CA . GLU A 1 102 ? 9.600 6.917 -14.982 1.00 82.31 102 GLU A CA 1
ATOM 782 C C . GLU A 1 102 ? 8.186 7.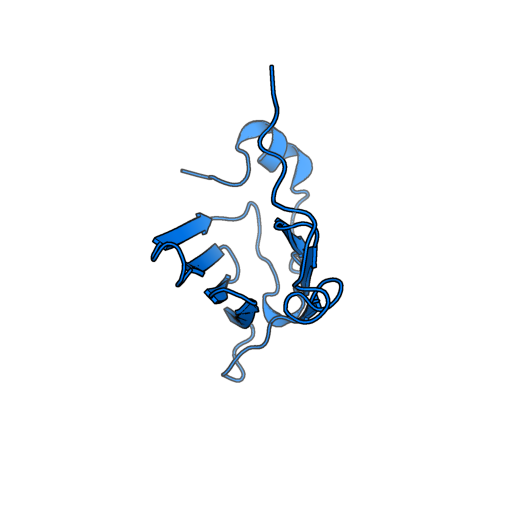296 -14.510 1.00 82.31 102 GLU A C 1
ATOM 784 O O . GLU A 1 102 ? 7.742 7.005 -13.388 1.00 82.31 102 GLU A O 1
ATOM 789 N N . GLN A 1 103 ? 7.446 8.004 -15.364 1.00 85.94 103 GLN A N 1
ATOM 790 C CA . GLN A 1 103 ? 6.037 8.305 -15.113 1.00 85.94 103 GLN A CA 1
ATOM 791 C C . GLN A 1 103 ? 5.173 7.046 -15.235 1.00 85.94 103 GLN A C 1
ATOM 793 O O . GLN A 1 103 ? 5.260 6.297 -16.200 1.00 85.94 103 GLN A O 1
ATOM 798 N N . TRP A 1 104 ? 4.282 6.835 -14.266 1.00 87.56 104 TRP A N 1
ATOM 799 C CA . TRP A 1 104 ? 3.412 5.657 -14.249 1.00 87.56 104 TRP A CA 1
ATOM 80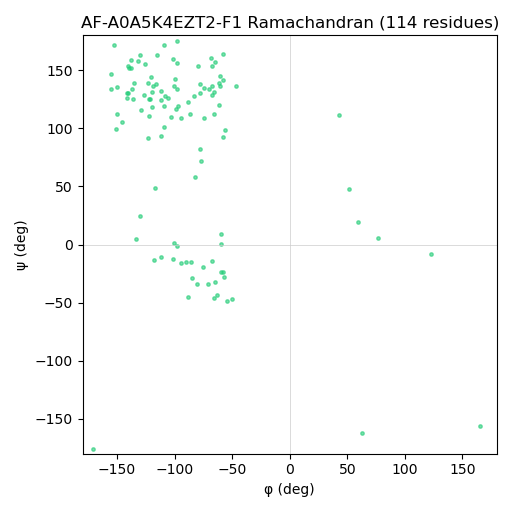0 C C . TRP A 1 104 ? 2.128 5.842 -15.055 1.00 87.56 104 TRP A C 1
ATOM 802 O O . TRP A 1 104 ? 1.469 4.854 -15.348 1.00 87.56 104 TRP A O 1
ATOM 812 N N . ALA A 1 105 ? 1.763 7.076 -15.419 1.00 85.62 105 ALA A N 1
ATOM 813 C CA . ALA A 1 105 ? 0.475 7.378 -16.045 1.00 85.62 105 ALA A CA 1
ATOM 814 C C . ALA A 1 105 ? 0.219 6.528 -17.300 1.00 85.62 105 ALA A C 1
ATOM 816 O O . ALA A 1 105 ? -0.823 5.887 -17.391 1.00 85.62 105 ALA A O 1
ATOM 817 N N . GLY A 1 106 ? 1.194 6.452 -18.214 1.00 85.12 106 GLY A N 1
ATOM 818 C CA . GLY A 1 106 ? 1.084 5.625 -19.420 1.00 85.12 106 GLY A CA 1
ATOM 819 C C . GLY A 1 106 ? 1.020 4.127 -19.112 1.00 85.12 106 GLY A C 1
ATOM 820 O O . GLY A 1 106 ? 0.147 3.430 -19.618 1.00 85.12 106 GLY A O 1
ATOM 821 N N . ALA A 1 107 ? 1.891 3.632 -18.228 1.00 83.94 107 ALA A N 1
ATOM 822 C CA . ALA A 1 107 ? 1.924 2.215 -17.865 1.00 83.94 107 ALA A CA 1
ATOM 823 C C . ALA A 1 107 ? 0.626 1.753 -17.180 1.00 83.94 107 ALA A C 1
ATOM 825 O O . ALA A 1 107 ? 0.087 0.705 -17.527 1.00 83.94 107 ALA A O 1
ATOM 826 N N . LEU A 1 108 ? 0.101 2.553 -16.248 1.00 83.38 108 LEU A N 1
ATOM 827 C CA . LEU A 1 108 ? -1.141 2.263 -15.531 1.00 83.38 108 LEU A CA 1
ATOM 828 C C . LEU A 1 108 ? -2.374 2.402 -16.426 1.00 83.38 108 LEU A C 1
ATOM 830 O O . LEU A 1 108 ? -3.321 1.646 -16.248 1.00 83.38 108 LEU A O 1
ATOM 834 N N . ALA A 1 109 ? -2.371 3.333 -17.384 1.00 84.81 109 ALA A N 1
ATOM 835 C CA . ALA A 1 109 ? -3.468 3.463 -18.341 1.00 84.81 109 ALA A CA 1
ATOM 836 C C . ALA A 1 109 ? -3.593 2.229 -19.250 1.00 84.81 109 ALA A C 1
ATOM 838 O O . ALA A 1 109 ? -4.701 1.872 -19.635 1.00 84.81 109 ALA A O 1
ATOM 839 N N . VAL A 1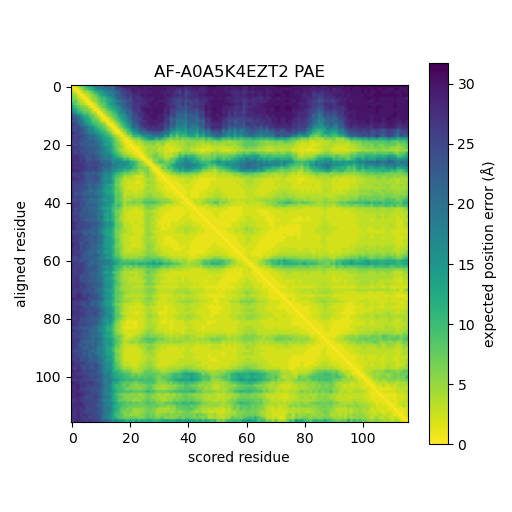 110 ? -2.470 1.576 -19.575 1.00 84.56 110 VAL A N 1
ATOM 840 C CA . VAL A 1 110 ? -2.443 0.401 -20.461 1.00 84.56 110 VAL A CA 1
ATOM 841 C C . VAL A 1 110 ? -2.634 -0.907 -19.694 1.00 84.56 110 VAL A C 1
ATOM 843 O O . VAL A 1 110 ? -3.383 -1.768 -20.143 1.00 84.56 110 VAL A O 1
ATOM 846 N N . LYS A 1 111 ? -1.943 -1.078 -18.561 1.00 78.94 111 LYS A N 1
ATOM 847 C CA . LYS A 1 111 ? -1.854 -2.366 -17.848 1.00 78.94 111 LYS A CA 1
ATOM 848 C C . LYS A 1 111 ? -2.564 -2.387 -16.495 1.00 78.94 111 LYS A C 1
ATOM 850 O O . LYS A 1 111 ? -2.684 -3.444 -15.894 1.00 78.94 111 LYS A O 1
ATOM 855 N N . GLY A 1 112 ? -3.003 -1.239 -15.981 1.00 77.69 112 GLY A N 1
ATOM 856 C CA . GLY A 1 112 ? -3.435 -1.137 -14.588 1.00 77.69 112 GLY A CA 1
ATOM 857 C C . GLY A 1 112 ? -2.299 -1.426 -13.595 1.00 77.69 112 GLY A C 1
ATOM 858 O O . GLY A 1 112 ? -1.116 -1.342 -13.933 1.00 77.69 112 GLY A O 1
ATOM 859 N N . LEU A 1 113 ? -2.668 -1.720 -12.342 1.00 72.88 113 LEU A N 1
ATOM 860 C CA . LEU A 1 113 ? -1.726 -2.165 -11.303 1.00 72.88 113 LEU A CA 1
ATOM 861 C C . LEU A 1 113 ? -1.465 -3.673 -11.353 1.00 72.88 113 LEU A C 1
ATOM 863 O O . LEU A 1 113 ? -0.369 -4.098 -10.998 1.00 72.88 113 LEU A O 1
ATOM 867 N N . ASP A 1 114 ? -2.433 -4.461 -11.819 1.00 65.94 114 ASP A N 1
ATOM 868 C CA . ASP A 1 114 ? -2.269 -5.900 -12.008 1.00 65.94 114 ASP A CA 1
ATOM 869 C C . ASP A 1 114 ? -1.476 -6.155 -13.289 1.00 65.94 114 ASP A C 1
ATOM 871 O O . ASP A 1 114 ? -2.016 -6.420 -14.358 1.00 65.94 114 ASP A O 1
ATOM 875 N N . GLN A 1 115 ? -0.153 -6.060 -13.175 1.00 54.44 115 GLN A N 1
ATOM 876 C CA . GLN A 1 115 ? 0.753 -6.599 -14.182 1.00 54.44 115 GLN A CA 1
ATOM 877 C C . GLN A 1 115 ? 0.824 -8.122 -13.997 1.00 54.44 115 GLN A C 1
ATOM 879 O O . GLN A 1 115 ? 1.798 -8.642 -13.451 1.00 54.44 115 GLN A O 1
ATOM 884 N N . SER A 1 116 ? -0.264 -8.814 -14.353 1.00 43.81 116 SER A N 1
ATOM 885 C CA . SER A 1 116 ? -0.261 -10.262 -14.603 1.00 43.81 116 SER A CA 1
ATOM 886 C C . SER A 1 116 ? 0.586 -10.594 -15.823 1.00 43.81 116 SER A C 1
ATOM 888 O O . SER A 1 116 ? 0.412 -9.875 -16.837 1.00 43.81 116 SER A O 1
#

Nearest PDB structures (foldseek):
  2it9-assembly1_A  TM=6.889E-01  e=1.107E+00  Prochlorococcus marinus str. NATL2A
  8bu9-assembly2_D  TM=3.867E-01  e=1.107E+00  Homo sapiens
  5gw7-assembly1_A  TM=3.058E-01  e=3.758E+00  Escherichia coli K-12
  2wjs-assembly1_A  TM=3.671E-01  e=8.649E+00  Mus musculus

Solvent-accessible surface area (backbone atoms only — not comparable to full-atom values): 6735 Å² total; per-residue (Å²): 133,88,74,91,71,76,80,92,76,88,64,94,76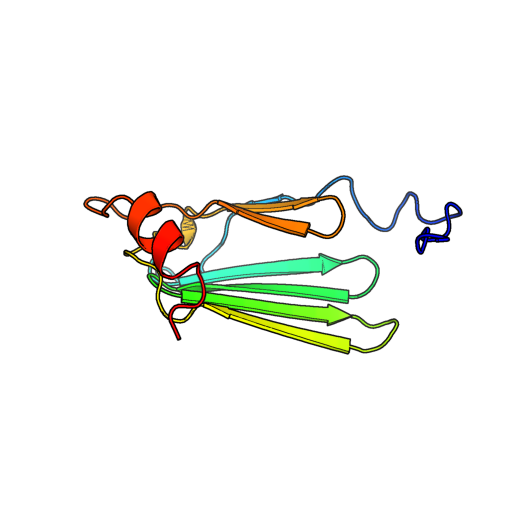,49,65,67,88,50,57,66,50,66,26,43,43,96,51,99,51,63,56,35,15,36,46,79,45,83,46,72,53,35,38,38,38,40,40,28,38,32,36,30,37,41,37,41,37,41,32,68,76,69,74,45,78,46,78,50,71,32,73,46,51,94,46,49,35,33,20,50,70,15,35,43,37,36,49,95,96,37,81,45,77,48,81,32,67,33,90,94,48,73,80,53,67,66,53,40,74,74,48,48,67,64,58,122

Foldseek 3Di:
DDPPDDDPDDCPPQADAKDKDFFADPDVDQQKTKDWDDGSFWIWIWMDGQFKIWIWTAGVVVGDIDIDMQPGQQGTFRRRGKMWIQHPNDIDIDTHGDPPDDDCPVVCVVCNSRPD

pLDDT: mean 81.11, std 19.17, range [31.14, 95.56]

Radius of gyration: 16.3 Å; Cα contacts (8 Å, |Δi|>4): 205; chains: 1; bounding box: 51×24×39 Å

InterPro domains:
  IPR008978 HSP20-like chaperone [G3DSA:2.60.40.790] (27-112)
  IPR008978 HSP20-like chaperone [SSF49764] (45-105)

Organism: Schistosoma mansoni (NCBI:txid6183)

Mean predicted aligned error: 9.27 Å

Secondary structure (DSSP, 8-state):
--------SS-TTTS-S--EEE-B-SSS-SSEEEEEEEETTEEEEEEEESS-EEEEEEEETTEEEEEEEE---SS-B-GGG-EEEEETTEEEEE--BPTTPPPHHHHHHHH-S---